Protein AF-A0A938XRD3-F1 (afdb_monomer_lite)

Structure (mmCIF, N/CA/C/O backbone):
data_AF-A0A938XRD3-F1
#
_entry.id   AF-A0A938XRD3-F1
#
loop_
_atom_site.group_PDB
_atom_site.id
_atom_site.type_symbol
_atom_site.label_atom_id
_atom_site.label_alt_id
_atom_site.label_comp_id
_atom_site.label_asym_id
_atom_site.label_entity_id
_atom_site.label_seq_id
_atom_site.pdbx_PDB_ins_code
_atom_site.Cartn_x
_atom_site.Cartn_y
_atom_site.Cartn_z
_atom_site.occupancy
_atom_site.B_iso_or_equiv
_atom_site.auth_seq_id
_atom_site.auth_comp_id
_atom_site.auth_asym_id
_atom_site.auth_atom_id
_atom_site.pdbx_PDB_model_num
ATOM 1 N N . MET A 1 1 ? -0.071 1.925 -28.973 1.00 78.69 1 MET A N 1
ATOM 2 C CA . MET A 1 1 ? 0.203 1.039 -27.823 1.00 78.69 1 MET A CA 1
ATOM 3 C C . MET A 1 1 ? -0.665 1.490 -26.666 1.00 78.69 1 MET A C 1
ATOM 5 O O . MET A 1 1 ? -0.582 2.653 -26.287 1.00 78.69 1 MET A O 1
ATOM 9 N N . GLU A 1 2 ? -1.526 0.614 -26.160 1.00 92.12 2 GLU A N 1
ATOM 10 C CA . GLU A 1 2 ? -2.336 0.894 -24.973 1.00 92.12 2 GLU A CA 1
ATOM 11 C C . GLU A 1 2 ? -1.487 0.674 -23.719 1.00 92.12 2 GLU A C 1
ATOM 13 O O . GLU A 1 2 ? -0.835 -0.359 -23.585 1.00 92.12 2 GLU A O 1
ATOM 18 N N . ILE A 1 3 ? -1.453 1.656 -22.817 1.00 95.31 3 ILE A N 1
ATOM 19 C CA . ILE A 1 3 ? -0.651 1.590 -21.590 1.00 95.31 3 ILE A CA 1
ATOM 20 C C . ILE A 1 3 ? -1.597 1.579 -20.395 1.00 95.31 3 ILE A C 1
ATOM 22 O O . ILE A 1 3 ? -2.300 2.559 -20.138 1.00 95.31 3 ILE A O 1
ATOM 26 N N . TYR A 1 4 ? -1.597 0.483 -19.645 1.00 97.00 4 TYR A N 1
ATOM 27 C CA . TYR A 1 4 ? -2.367 0.343 -18.414 1.00 97.00 4 TYR A CA 1
ATOM 28 C C . TYR A 1 4 ? -1.497 0.637 -17.193 1.00 97.00 4 TYR A C 1
ATOM 30 O O . TYR A 1 4 ? -0.285 0.450 -17.198 1.00 97.00 4 TYR A O 1
ATOM 38 N N . CYS A 1 5 ? -2.126 1.104 -16.115 1.00 97.38 5 CYS A N 1
ATOM 39 C CA . CYS A 1 5 ? -1.449 1.225 -14.828 1.00 97.38 5 CYS A CA 1
ATOM 40 C C . CYS A 1 5 ? -1.087 -0.170 -14.314 1.00 97.38 5 CYS A C 1
ATOM 42 O O . CYS A 1 5 ? -1.993 -0.986 -14.182 1.00 97.38 5 CYS A O 1
ATOM 44 N N . ARG A 1 6 ? 0.153 -0.395 -13.869 1.00 96.50 6 ARG A N 1
ATOM 45 C CA . ARG A 1 6 ? 0.591 -1.652 -13.230 1.00 96.50 6 ARG A CA 1
ATOM 46 C C . ARG A 1 6 ? -0.419 -2.254 -12.237 1.00 96.50 6 ARG A C 1
ATOM 48 O O . ARG A 1 6 ? -0.695 -3.447 -12.243 1.00 96.50 6 ARG A O 1
ATOM 55 N N . TYR A 1 7 ? -1.032 -1.411 -11.406 1.00 97.00 7 TYR A N 1
ATOM 56 C CA . TYR A 1 7 ? -1.993 -1.832 -10.377 1.00 97.00 7 TYR A CA 1
ATOM 57 C C . TYR A 1 7 ? -3.464 -1.883 -10.815 1.00 97.00 7 TYR A C 1
ATOM 59 O O . TYR A 1 7 ? -4.335 -1.988 -9.947 1.00 97.00 7 TYR A O 1
ATOM 67 N N . HIS A 1 8 ? -3.788 -1.762 -12.106 1.00 96.25 8 HIS A N 1
ATOM 68 C CA . HIS A 1 8 ? -5.177 -1.606 -12.556 1.00 96.25 8 HIS A CA 1
ATOM 69 C C . HIS A 1 8 ? -6.080 -2.773 -12.130 1.00 96.25 8 HIS A C 1
ATOM 71 O O . HIS A 1 8 ? -7.225 -2.551 -11.749 1.00 96.25 8 HIS A O 1
ATOM 77 N N . GLN A 1 9 ? -5.561 -3.998 -12.052 1.00 95.12 9 GLN A N 1
ATOM 78 C CA . GLN A 1 9 ? -6.347 -5.163 -11.632 1.00 95.12 9 GLN A CA 1
ATOM 79 C C . GLN A 1 9 ? -6.656 -5.178 -10.128 1.00 95.12 9 GLN A C 1
ATOM 81 O O . GLN A 1 9 ? -7.752 -5.568 -9.733 1.00 95.12 9 GLN A O 1
ATOM 86 N N . VAL A 1 10 ? -5.764 -4.655 -9.282 1.00 95.06 10 VAL A N 1
ATOM 87 C CA . VAL A 1 10 ? -5.848 -4.816 -7.813 1.00 95.06 10 VAL A CA 1
ATOM 88 C C . VAL A 1 10 ? -6.195 -3.538 -7.050 1.00 95.06 10 VAL A C 1
ATOM 90 O O . VAL A 1 10 ? -6.741 -3.596 -5.956 1.00 95.06 10 VAL A O 1
ATOM 93 N N . SER A 1 11 ? -5.919 -2.356 -7.600 1.00 95.88 11 SER A N 1
ATOM 94 C CA . SER A 1 11 ? -6.178 -1.098 -6.894 1.00 95.88 11 SER A CA 1
ATOM 95 C C . SER A 1 11 ? -7.637 -0.654 -7.070 1.00 95.88 11 SER A C 1
ATOM 97 O O . SER A 1 11 ? -8.086 -0.516 -8.209 1.00 95.88 11 SER A O 1
ATOM 99 N N . PRO A 1 12 ? -8.389 -0.369 -5.986 1.00 93.31 12 PRO A N 1
ATOM 100 C CA . PRO A 1 12 ? -9.783 0.085 -6.066 1.00 93.31 12 PRO A CA 1
ATOM 101 C C . PRO A 1 12 ? -9.922 1.572 -6.434 1.00 93.31 12 PRO A C 1
ATOM 103 O O . PRO A 1 12 ? -11.032 2.085 -6.556 1.00 93.31 12 PRO A O 1
ATOM 106 N N . PHE A 1 13 ? -8.806 2.288 -6.568 1.00 94.00 13 PHE A N 1
ATOM 107 C CA . PHE A 1 13 ? -8.770 3.725 -6.835 1.00 94.00 13 PHE A CA 1
ATOM 108 C C . PHE A 1 13 ? -7.913 4.093 -8.051 1.00 94.00 13 PHE A C 1
ATOM 110 O O . PHE A 1 13 ? -7.620 5.270 -8.265 1.00 94.00 13 PHE A O 1
ATOM 117 N N . CYS A 1 14 ? -7.474 3.098 -8.822 1.00 96.62 14 CYS A N 1
ATOM 118 C CA . CYS A 1 14 ? -6.678 3.312 -10.020 1.00 96.62 14 CYS A CA 1
ATOM 119 C C . CYS A 1 14 ? -7.438 4.180 -11.035 1.00 96.62 14 CYS A C 1
ATOM 121 O O . CYS A 1 14 ? -8.594 3.896 -11.342 1.00 96.62 14 CYS A O 1
ATOM 123 N N . LEU A 1 15 ? -6.779 5.202 -11.590 1.00 95.88 15 LEU A N 1
ATOM 124 C CA . LEU A 1 15 ? -7.365 6.038 -12.649 1.00 95.88 15 LEU A CA 1
ATOM 125 C C . LEU A 1 15 ? -7.603 5.243 -13.945 1.00 95.88 15 LEU A C 1
ATOM 127 O O . LEU A 1 15 ? -8.578 5.483 -14.645 1.00 95.88 15 LEU A O 1
ATOM 131 N N . GLY A 1 16 ? -6.742 4.260 -14.222 1.00 94.62 16 GLY A N 1
ATOM 132 C CA . GLY A 1 16 ? -6.840 3.352 -15.366 1.00 94.62 16 GLY A CA 1
ATOM 133 C C . GLY A 1 16 ? -7.427 1.987 -15.012 1.00 94.62 16 GLY A C 1
ATOM 134 O O . GLY A 1 16 ? -7.016 0.994 -15.597 1.00 94.62 16 GLY A O 1
ATOM 135 N N . LYS A 1 17 ? -8.325 1.896 -14.015 1.00 94.12 17 LYS A N 1
ATOM 136 C CA . LYS A 1 17 ? -8.904 0.613 -13.561 1.00 94.12 17 LYS A CA 1
ATOM 137 C C . LYS A 1 17 ? -9.485 -0.198 -14.729 1.00 94.12 17 LYS A C 1
ATOM 139 O O . LYS A 1 17 ? -9.158 -1.370 -14.878 1.00 94.12 17 LYS A O 1
ATOM 144 N N . ASN A 1 18 ? -10.312 0.462 -15.540 1.00 95.25 18 ASN A N 1
ATOM 145 C CA . ASN A 1 18 ? -11.106 -0.149 -16.610 1.00 95.25 18 ASN A CA 1
ATOM 146 C C . ASN A 1 18 ? -10.775 0.430 -17.996 1.00 95.25 18 ASN A C 1
ATOM 148 O O . ASN A 1 18 ? -11.559 0.277 -18.924 1.00 95.25 18 ASN A O 1
ATOM 152 N N . ARG A 1 19 ? -9.660 1.159 -18.132 1.00 96.56 19 ARG A N 1
ATOM 153 C CA . ARG A 1 19 ? -9.236 1.769 -19.399 1.00 96.56 19 ARG A CA 1
ATOM 154 C C . ARG A 1 19 ? -7.730 2.044 -19.422 1.00 96.56 19 ARG A C 1
ATOM 156 O O . ARG A 1 19 ? -7.143 2.187 -18.344 1.00 96.56 19 ARG A O 1
ATOM 163 N N . PRO A 1 20 ? -7.124 2.205 -20.609 1.00 97.62 20 PRO A N 1
ATOM 164 C CA . PRO A 1 20 ? -5.767 2.719 -20.729 1.00 97.62 20 PRO A CA 1
ATOM 165 C C . PRO A 1 20 ? -5.611 4.096 -20.065 1.00 97.62 20 PRO A C 1
ATOM 167 O O . PRO A 1 20 ? -6.568 4.874 -19.945 1.00 97.62 20 PRO A O 1
ATOM 170 N N . LEU A 1 21 ? -4.393 4.402 -19.621 1.00 97.19 21 LEU A N 1
ATOM 171 C CA . LEU A 1 21 ? -4.038 5.710 -19.079 1.00 97.19 21 LEU A CA 1
ATOM 172 C C . LEU A 1 21 ? -3.847 6.735 -20.197 1.00 97.19 21 LEU A C 1
ATOM 174 O O . LEU A 1 21 ? -3.297 6.436 -21.255 1.00 97.19 21 LEU A O 1
ATOM 178 N N . ASN A 1 22 ? -4.207 7.982 -19.906 1.00 96.38 22 ASN A N 1
ATOM 179 C CA . ASN A 1 22 ? -3.813 9.133 -20.712 1.00 96.38 22 ASN A CA 1
ATOM 180 C C . ASN A 1 22 ? -2.404 9.596 -20.315 1.00 96.38 22 ASN A C 1
ATOM 182 O O . ASN A 1 22 ? -2.004 9.455 -19.158 1.00 96.38 22 ASN A O 1
ATOM 186 N N . LYS A 1 23 ? -1.672 10.247 -21.232 1.00 94.44 23 LYS A N 1
ATOM 187 C CA . LYS A 1 23 ? -0.297 10.741 -20.989 1.00 9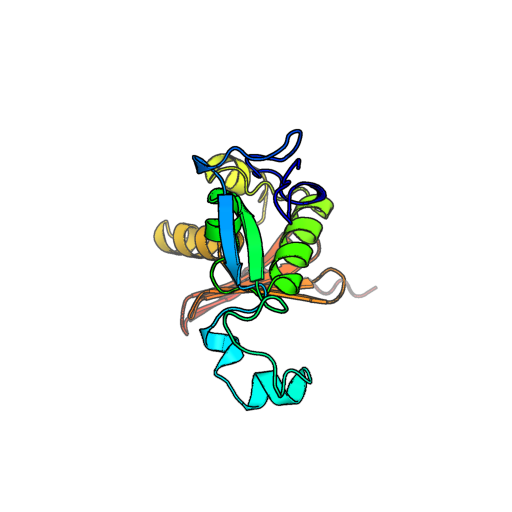4.44 23 LYS A CA 1
ATOM 188 C C . LYS A 1 23 ? -0.167 11.572 -19.700 1.00 94.44 23 LYS A C 1
ATOM 190 O O . LYS A 1 23 ? 0.812 11.439 -18.975 1.00 94.44 23 LYS A O 1
ATOM 195 N N . ASN A 1 24 ? -1.187 12.367 -19.367 1.00 95.81 24 ASN A N 1
ATO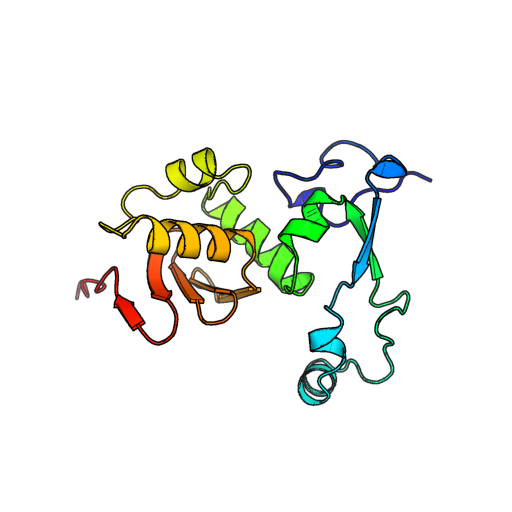M 196 C CA . ASN A 1 24 ? -1.206 13.224 -18.174 1.00 95.81 24 ASN A CA 1
ATOM 197 C C . ASN A 1 24 ? -1.463 12.470 -16.854 1.00 95.81 24 ASN A C 1
ATOM 199 O O . ASN A 1 24 ? -1.297 13.046 -15.776 1.00 95.81 24 ASN A O 1
ATOM 203 N N . GLU A 1 25 ? -1.880 11.207 -16.915 1.00 96.56 25 GLU A N 1
ATOM 204 C CA . GLU A 1 25 ? -2.167 10.353 -15.755 1.00 96.56 25 GLU A CA 1
ATOM 205 C C . GLU A 1 25 ? -1.001 9.423 -15.416 1.00 96.56 25 GLU A C 1
ATOM 207 O O . GLU A 1 25 ? -0.912 8.952 -14.279 1.00 96.56 25 GLU A O 1
ATOM 212 N N . MET A 1 26 ? -0.128 9.174 -16.396 1.00 96.81 26 MET A N 1
ATOM 213 C CA . MET A 1 26 ? 1.025 8.290 -16.290 1.00 96.81 26 MET A CA 1
ATOM 214 C C . MET A 1 26 ? 2.129 8.899 -15.425 1.00 96.81 26 MET A C 1
ATOM 216 O O . MET A 1 26 ? 2.354 10.111 -15.393 1.00 96.81 26 MET A O 1
ATOM 220 N N . THR A 1 27 ? 2.852 8.029 -14.735 1.00 96.31 27 THR A N 1
ATOM 221 C CA . THR A 1 27 ? 4.100 8.340 -14.048 1.00 96.31 27 THR A CA 1
ATOM 222 C C . THR A 1 27 ? 5.009 7.121 -14.135 1.00 96.31 27 THR A C 1
ATOM 224 O O . THR A 1 27 ? 4.539 5.990 -14.023 1.00 96.31 27 THR A O 1
ATOM 227 N N . ILE A 1 28 ? 6.302 7.362 -14.364 1.00 95.50 28 ILE A N 1
ATOM 228 C CA . ILE A 1 28 ? 7.324 6.330 -14.193 1.00 95.50 28 ILE A CA 1
ATOM 229 C C . ILE A 1 28 ? 7.531 6.173 -12.691 1.00 95.50 28 ILE A C 1
ATOM 231 O O . ILE A 1 28 ? 7.918 7.130 -12.013 1.00 95.50 28 ILE A O 1
ATOM 235 N N . GLU A 1 29 ? 7.262 4.984 -12.172 1.00 94.44 29 GLU A N 1
ATOM 236 C CA . GLU A 1 29 ? 7.462 4.663 -10.766 1.00 94.44 29 GLU A CA 1
ATOM 237 C C . GLU A 1 29 ? 8.607 3.679 -10.571 1.00 94.44 29 GLU A C 1
ATOM 239 O O . GLU A 1 29 ? 8.889 2.855 -11.435 1.00 94.44 29 GLU A O 1
ATOM 244 N N . HIS A 1 30 ? 9.243 3.742 -9.402 1.00 95.75 30 HIS A N 1
ATOM 245 C CA . HIS A 1 30 ? 10.216 2.740 -8.984 1.00 95.75 30 HIS A CA 1
ATOM 246 C C . HIS A 1 30 ? 9.503 1.583 -8.286 1.00 95.75 30 HIS A C 1
ATOM 248 O O . HIS A 1 30 ? 8.850 1.797 -7.257 1.00 95.75 30 HIS A O 1
ATOM 254 N N . LEU A 1 31 ? 9.663 0.359 -8.796 1.00 95.38 31 LEU A N 1
ATOM 255 C CA . LEU A 1 31 ? 9.100 -0.859 -8.202 1.00 95.38 31 LEU A CA 1
ATOM 256 C C . LEU A 1 31 ? 9.642 -1.058 -6.784 1.00 95.38 31 LEU A C 1
ATOM 258 O O . LEU A 1 31 ? 8.880 -1.227 -5.828 1.00 95.38 31 LEU A O 1
ATOM 262 N N . ILE A 1 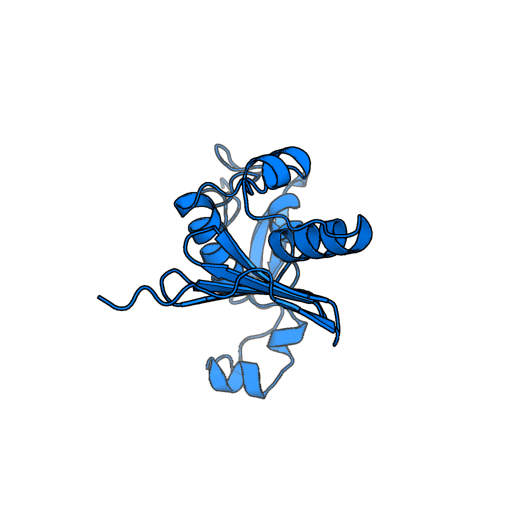32 ? 10.952 -0.900 -6.615 1.00 94.19 32 ILE A N 1
ATOM 263 C CA . ILE A 1 32 ? 11.628 -0.821 -5.325 1.00 94.19 32 ILE A CA 1
ATOM 264 C C . ILE A 1 32 ? 12.066 0.636 -5.103 1.00 94.19 32 ILE A C 1
ATOM 266 O O . ILE A 1 32 ? 12.820 1.180 -5.917 1.00 94.19 32 ILE A O 1
ATOM 270 N N . PRO A 1 33 ? 11.625 1.294 -4.013 1.00 91.94 33 PRO A N 1
ATOM 271 C CA . PRO A 1 33 ? 11.977 2.681 -3.732 1.00 91.94 33 PRO A CA 1
ATOM 272 C C . PRO A 1 33 ? 13.487 2.910 -3.705 1.00 91.94 33 PRO A C 1
ATOM 274 O O . PRO A 1 33 ? 14.246 2.093 -3.175 1.00 91.94 33 PRO A O 1
ATOM 277 N N . LYS A 1 34 ? 13.919 4.083 -4.182 1.00 91.38 34 LYS A N 1
ATOM 278 C CA . LYS A 1 34 ? 15.341 4.465 -4.226 1.00 91.38 34 LYS A CA 1
ATOM 279 C C . LYS A 1 34 ? 16.042 4.320 -2.876 1.00 91.38 34 LYS A C 1
ATOM 281 O O . LYS A 1 34 ? 17.196 3.915 -2.822 1.00 91.38 34 LYS A O 1
ATOM 286 N N . THR A 1 35 ? 15.350 4.651 -1.789 1.00 89.31 35 THR A N 1
ATOM 287 C CA . THR A 1 35 ? 15.875 4.562 -0.420 1.00 89.31 35 THR A CA 1
ATOM 288 C C . THR A 1 35 ? 16.240 3.131 -0.036 1.00 89.31 35 THR A C 1
ATOM 290 O O . THR A 1 35 ? 17.304 2.925 0.538 1.00 89.31 35 THR A O 1
ATOM 293 N N . ARG A 1 36 ? 15.415 2.146 -0.409 1.00 88.94 36 ARG A N 1
ATOM 294 C CA . ARG A 1 36 ? 15.678 0.719 -0.173 1.00 88.94 36 ARG A CA 1
ATOM 295 C C . ARG A 1 36 ? 16.723 0.168 -1.140 1.00 88.94 36 ARG A C 1
ATOM 297 O O . ARG A 1 36 ? 17.636 -0.524 -0.712 1.00 88.94 36 ARG A O 1
ATOM 304 N N . MET A 1 37 ? 16.671 0.564 -2.414 1.00 91.19 37 MET A N 1
ATOM 305 C CA . MET A 1 37 ? 17.688 0.183 -3.407 1.00 91.19 37 MET A CA 1
ATOM 306 C C . MET A 1 37 ? 19.094 0.699 -3.077 1.00 91.19 37 MET A C 1
ATOM 308 O O . MET A 1 37 ? 20.067 0.147 -3.571 1.00 91.19 37 MET A O 1
ATOM 312 N N . ARG A 1 38 ? 19.240 1.743 -2.252 1.00 89.69 38 ARG A N 1
ATOM 313 C CA . ARG A 1 38 ? 20.552 2.239 -1.794 1.00 89.69 38 ARG A CA 1
ATOM 314 C C . ARG A 1 38 ? 21.124 1.461 -0.606 1.00 89.69 38 ARG A C 1
ATOM 316 O O . ARG A 1 38 ? 22.295 1.633 -0.290 1.00 89.69 38 ARG A O 1
ATOM 323 N N . GLN A 1 39 ? 20.328 0.623 0.056 1.00 89.94 39 GLN A N 1
ATOM 324 C CA . GLN A 1 39 ? 20.774 -0.161 1.206 1.00 89.94 39 GLN A CA 1
ATOM 325 C C . GLN A 1 39 ? 21.431 -1.458 0.722 1.00 89.94 39 GLN A C 1
ATOM 327 O O . GLN A 1 39 ? 20.754 -2.324 0.169 1.00 89.94 39 GLN A O 1
ATOM 332 N N . ALA A 1 40 ? 22.743 -1.605 0.944 1.00 88.12 40 ALA A N 1
ATOM 333 C CA . ALA A 1 40 ? 23.499 -2.791 0.525 1.00 88.12 40 ALA A CA 1
ATOM 334 C C . ALA A 1 40 ? 22.895 -4.084 1.093 1.00 88.12 40 ALA A C 1
ATOM 336 O O . ALA A 1 40 ? 22.568 -4.989 0.336 1.00 88.12 40 ALA A O 1
ATOM 337 N N . SER A 1 41 ? 22.592 -4.105 2.394 1.00 91.06 41 SER A N 1
ATOM 338 C CA . SER A 1 41 ? 21.962 -5.252 3.059 1.00 91.06 41 SER A CA 1
ATOM 339 C C . SER A 1 41 ? 20.604 -5.639 2.466 1.00 91.06 41 SER A C 1
ATOM 341 O O . SER A 1 41 ? 20.281 -6.822 2.391 1.00 91.06 41 SER A O 1
ATOM 343 N N . PHE A 1 42 ? 19.807 -4.663 2.017 1.00 89.25 42 PHE A N 1
ATOM 344 C CA . PHE A 1 42 ? 18.556 -4.937 1.313 1.00 89.25 42 PHE A CA 1
ATOM 345 C C . PHE A 1 42 ? 18.842 -5.576 -0.048 1.00 89.25 42 PHE A C 1
ATOM 347 O O . PHE A 1 42 ? 18.266 -6.610 -0.374 1.00 89.25 42 PHE A O 1
ATOM 354 N N . ARG A 1 43 ? 19.755 -4.996 -0.835 1.00 90.12 43 ARG A N 1
ATOM 355 C CA . ARG A 1 43 ? 20.108 -5.539 -2.152 1.00 90.12 43 ARG A CA 1
ATOM 356 C C . ARG A 1 43 ? 20.650 -6.956 -2.062 1.00 90.12 43 ARG A C 1
ATOM 358 O O . ARG A 1 43 ? 20.203 -7.799 -2.828 1.00 90.12 43 ARG A O 1
ATOM 365 N N . ASP A 1 44 ? 21.566 -7.209 -1.137 1.00 90.50 44 ASP A N 1
ATOM 366 C CA . ASP A 1 44 ? 22.208 -8.512 -0.980 1.00 90.50 44 ASP A CA 1
ATOM 367 C C . ASP A 1 44 ? 21.185 -9.569 -0.557 1.00 90.50 44 ASP A C 1
ATOM 369 O O . ASP A 1 44 ? 21.101 -10.629 -1.173 1.00 90.50 44 ASP A O 1
ATOM 373 N N . ARG A 1 45 ? 20.315 -9.240 0.410 1.00 89.94 45 ARG A N 1
ATOM 374 C CA . ARG A 1 45 ? 19.233 -10.128 0.861 1.00 89.94 45 ARG A CA 1
ATOM 375 C C . ARG A 1 45 ? 18.290 -10.550 -0.268 1.00 89.94 45 ARG A C 1
ATOM 377 O O . ARG A 1 45 ? 17.773 -11.661 -0.234 1.00 89.94 45 ARG A O 1
ATOM 384 N N . PHE A 1 46 ? 18.025 -9.656 -1.218 1.00 86.69 46 PHE A N 1
ATOM 385 C CA . PHE A 1 46 ? 17.082 -9.887 -2.314 1.00 86.69 46 PHE A CA 1
ATOM 386 C C . PHE A 1 46 ? 17.767 -10.165 -3.663 1.00 86.69 46 PHE A C 1
ATOM 388 O O . PHE A 1 46 ? 17.090 -10.178 -4.686 1.00 86.69 46 PHE A O 1
ATOM 395 N N . GLY A 1 47 ? 19.090 -10.375 -3.693 1.00 90.25 47 GLY A N 1
ATOM 396 C CA . GLY A 1 47 ? 19.824 -10.692 -4.924 1.00 90.25 47 GLY A CA 1
ATOM 397 C C . GLY A 1 47 ? 19.835 -9.571 -5.974 1.00 90.25 47 GLY A C 1
ATOM 398 O O . GLY A 1 47 ? 19.964 -9.838 -7.161 1.00 90.25 47 GLY A O 1
ATOM 399 N N . LEU A 1 48 ? 19.709 -8.305 -5.566 1.00 91.25 48 LEU A N 1
ATOM 400 C CA . LEU A 1 48 ? 19.559 -7.137 -6.455 1.00 91.25 48 LEU A CA 1
ATOM 401 C C . LEU A 1 48 ? 20.902 -6.465 -6.803 1.00 91.25 48 LEU A C 1
ATOM 403 O O . LEU A 1 48 ? 20.976 -5.257 -7.087 1.00 91.25 48 LEU A O 1
ATOM 407 N N . LYS A 1 49 ? 22.009 -7.208 -6.718 1.00 86.50 49 LYS A N 1
ATOM 408 C CA . LYS A 1 49 ? 23.334 -6.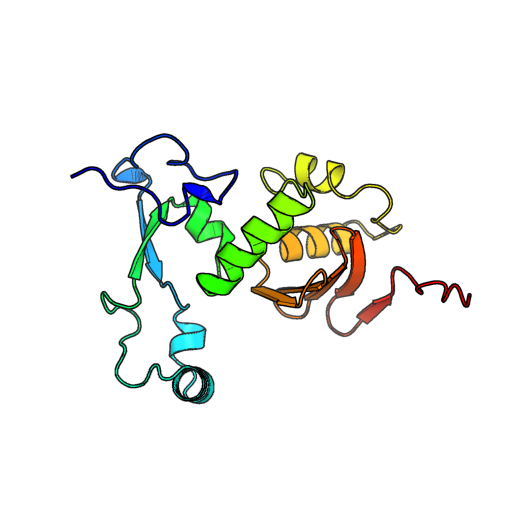704 -7.098 1.00 86.50 49 LYS A CA 1
ATOM 409 C C . LYS A 1 49 ? 23.362 -6.489 -8.618 1.00 86.50 49 LYS A C 1
ATOM 411 O O . LYS A 1 49 ? 22.834 -7.289 -9.371 1.00 86.50 49 LYS A O 1
ATOM 416 N N . GLY A 1 50 ? 23.915 -5.363 -9.065 1.00 85.50 50 GLY A N 1
ATOM 417 C CA . GLY A 1 50 ? 23.914 -4.954 -10.480 1.00 85.50 50 GLY A CA 1
ATOM 418 C C . GLY A 1 50 ? 22.668 -4.192 -10.961 1.00 85.50 50 GLY A C 1
ATOM 419 O O . GLY A 1 50 ? 22.789 -3.399 -11.885 1.00 85.50 50 GLY A O 1
ATOM 420 N N . ILE A 1 51 ? 21.510 -4.315 -10.300 1.00 89.81 51 ILE A N 1
ATOM 421 C CA . ILE A 1 51 ? 20.291 -3.599 -10.722 1.00 89.81 51 ILE A CA 1
ATOM 422 C C . ILE A 1 51 ? 20.365 -2.114 -10.338 1.00 89.81 51 ILE A C 1
ATOM 424 O O . ILE A 1 51 ? 20.519 -1.757 -9.163 1.00 89.81 51 ILE A O 1
ATOM 428 N N . GLY A 1 52 ? 20.245 -1.239 -11.339 1.00 88.31 52 GLY A N 1
ATOM 429 C CA . GLY A 1 52 ? 20.251 0.211 -11.164 1.00 88.31 52 GLY A CA 1
ATOM 430 C C . GLY A 1 52 ? 18.941 0.733 -10.571 1.00 88.31 52 GLY A C 1
ATOM 431 O O . GLY A 1 52 ? 17.861 0.213 -10.833 1.00 88.31 52 GLY A O 1
ATOM 432 N N . THR A 1 53 ? 18.999 1.814 -9.793 1.00 88.19 53 THR A N 1
ATOM 433 C CA . THR A 1 53 ? 17.793 2.371 -9.154 1.00 88.19 53 THR A CA 1
ATOM 434 C C . THR A 1 53 ? 16.744 2.864 -10.157 1.00 88.19 53 THR A C 1
ATOM 436 O O . THR A 1 53 ? 15.559 2.676 -9.911 1.00 88.19 53 THR A O 1
ATOM 439 N N . SER A 1 54 ? 17.161 3.479 -11.266 1.00 92.00 54 SER A N 1
ATOM 440 C CA . SER A 1 54 ? 16.276 3.950 -12.349 1.00 92.00 54 SER A CA 1
ATOM 441 C C . SER A 1 54 ? 16.398 3.080 -13.605 1.00 92.00 54 SER A C 1
ATOM 443 O O . SER A 1 54 ? 16.201 3.572 -14.710 1.00 92.00 54 SER A O 1
ATOM 445 N N . SER A 1 55 ? 16.824 1.830 -13.435 1.00 93.12 55 SER A N 1
ATOM 446 C CA . SER A 1 55 ? 16.951 0.882 -14.537 1.00 93.12 55 SER A CA 1
ATOM 447 C C . SER A 1 55 ? 15.567 0.398 -14.995 1.00 93.12 55 SER A C 1
ATOM 449 O O . SER A 1 55 ? 14.645 0.402 -14.170 1.00 93.12 55 SER A O 1
ATOM 451 N N . PRO A 1 56 ? 15.407 -0.018 -16.266 1.00 93.19 56 PRO A N 1
ATOM 452 C CA . PRO A 1 56 ? 14.156 -0.589 -16.767 1.00 93.19 56 PRO A CA 1
ATOM 453 C C . PRO A 1 56 ? 13.609 -1.725 -15.892 1.00 93.19 56 PRO A C 1
ATOM 455 O O . PRO A 1 56 ? 12.403 -1.842 -15.721 1.00 93.19 56 PRO A O 1
ATOM 458 N N . GLU A 1 57 ? 14.484 -2.506 -15.261 1.00 93.81 57 GLU A N 1
ATOM 459 C CA . GLU A 1 57 ? 14.148 -3.620 -14.371 1.00 93.81 57 GLU A CA 1
ATOM 460 C C . GLU A 1 57 ? 13.491 -3.167 -13.057 1.00 93.81 57 GLU A C 1
ATOM 462 O O . GLU A 1 57 ? 12.763 -3.933 -12.428 1.00 93.81 57 GLU A O 1
ATOM 467 N N . ASN A 1 58 ? 13.740 -1.926 -12.621 1.00 95.94 58 ASN A N 1
ATOM 468 C CA . ASN A 1 58 ? 13.177 -1.358 -11.394 1.00 95.94 58 ASN A CA 1
ATOM 469 C C . ASN A 1 58 ? 12.152 -0.246 -11.664 1.00 95.94 58 ASN A C 1
ATOM 471 O O . ASN A 1 58 ? 11.753 0.449 -10.726 1.00 95.94 58 ASN A O 1
ATOM 475 N N . THR A 1 59 ? 11.729 -0.042 -12.911 1.00 96.00 59 THR A N 1
ATOM 476 C CA . THR A 1 59 ? 10.758 1.000 -13.256 1.00 96.00 59 THR A CA 1
ATOM 477 C C . THR A 1 59 ? 9.606 0.471 -14.086 1.00 96.00 59 THR A C 1
ATOM 479 O O . THR A 1 59 ? 9.807 -0.359 -14.959 1.00 96.00 59 THR A O 1
ATOM 482 N N . ASP A 1 60 ? 8.410 0.997 -13.847 1.00 96.50 60 ASP A N 1
ATOM 483 C CA . ASP A 1 60 ? 7.215 0.675 -14.630 1.00 96.50 60 ASP A CA 1
ATOM 484 C C . ASP A 1 60 ? 6.273 1.891 -14.689 1.00 96.50 60 ASP A C 1
ATOM 486 O O . ASP A 1 60 ? 6.516 2.917 -14.043 1.00 96.50 60 ASP A O 1
ATOM 490 N N . ILE A 1 61 ? 5.195 1.796 -15.467 1.00 97.00 61 ILE A N 1
ATOM 491 C CA . ILE A 1 61 ? 4.164 2.823 -15.566 1.00 97.00 61 ILE A CA 1
ATOM 492 C C . ILE A 1 61 ? 3.050 2.564 -14.552 1.00 97.00 61 ILE A C 1
ATOM 494 O O . ILE A 1 61 ? 2.369 1.535 -14.548 1.00 97.00 61 ILE A O 1
ATOM 498 N N . SER A 1 62 ? 2.770 3.574 -13.735 1.00 97.50 62 SER A N 1
ATOM 499 C CA . SER A 1 62 ? 1.570 3.608 -12.907 1.00 97.50 62 SER A CA 1
ATOM 500 C C . SER A 1 62 ? 0.804 4.910 -13.090 1.00 97.50 62 SER A C 1
ATOM 502 O O . SER A 1 62 ? 1.267 5.859 -13.724 1.00 97.50 62 SER A O 1
ATOM 504 N N . CYS A 1 63 ? -0.423 4.954 -12.571 1.00 97.56 63 CYS A N 1
ATOM 505 C CA . CYS A 1 63 ? -1.154 6.209 -12.492 1.00 97.56 63 CYS A CA 1
ATOM 506 C C . CYS A 1 63 ? -0.684 7.021 -11.280 1.00 97.56 63 CYS A C 1
ATOM 508 O O . CYS A 1 63 ? -0.372 6.455 -10.227 1.00 97.56 63 CYS A O 1
ATOM 510 N N . LYS A 1 64 ? -0.729 8.354 -11.382 1.00 95.81 64 LYS A N 1
ATOM 511 C CA . LYS A 1 64 ? -0.344 9.283 -10.298 1.00 95.81 64 LYS A CA 1
ATOM 512 C C . LYS A 1 64 ? -0.955 8.927 -8.936 1.00 95.81 64 LYS A C 1
ATOM 514 O O . LYS A 1 64 ? -0.287 9.033 -7.910 1.00 95.81 64 LYS A O 1
ATOM 519 N N . ARG A 1 65 ? -2.209 8.459 -8.916 1.00 95.12 65 ARG A N 1
ATOM 520 C CA . ARG A 1 65 ? -2.903 8.068 -7.679 1.00 95.12 65 ARG A CA 1
ATOM 521 C C . ARG A 1 65 ? -2.326 6.794 -7.061 1.00 95.12 65 ARG A C 1
ATOM 523 O O . ARG A 1 65 ? -2.151 6.747 -5.849 1.00 95.12 65 ARG A O 1
ATOM 530 N N . CYS A 1 66 ? -1.999 5.784 -7.864 1.00 96.31 66 CYS A N 1
ATOM 531 C CA . CYS A 1 66 ? -1.351 4.572 -7.364 1.00 96.31 66 CYS A CA 1
ATOM 532 C C . CYS A 1 66 ? 0.058 4.858 -6.846 1.00 96.31 66 CYS A C 1
ATOM 534 O O . CYS A 1 66 ? 0.360 4.451 -5.726 1.00 96.31 66 CYS A O 1
ATOM 536 N N . ASN A 1 67 ? 0.855 5.633 -7.588 1.00 95.25 67 ASN A N 1
ATOM 537 C CA . ASN A 1 67 ? 2.197 6.029 -7.159 1.00 95.25 67 ASN A CA 1
ATOM 538 C C . ASN A 1 67 ? 2.168 6.766 -5.802 1.00 95.25 67 ASN A C 1
ATOM 540 O O . ASN A 1 67 ? 2.908 6.432 -4.876 1.00 95.25 67 ASN A O 1
ATOM 544 N N . HIS A 1 68 ? 1.222 7.700 -5.631 1.00 93.12 68 HIS A N 1
ATOM 545 C CA . HIS A 1 68 ? 1.030 8.427 -4.369 1.00 93.12 68 HIS A CA 1
ATOM 546 C C . HIS A 1 68 ? 0.712 7.508 -3.175 1.00 93.12 68 HIS A C 1
ATOM 548 O O . HIS A 1 68 ? 1.227 7.714 -2.076 1.00 93.12 68 HIS A O 1
ATOM 554 N N . PHE A 1 69 ? -0.116 6.477 -3.372 1.00 93.19 69 PHE A N 1
ATOM 555 C CA . PHE A 1 69 ? -0.473 5.519 -2.315 1.00 93.19 69 PHE A CA 1
ATOM 556 C C . PHE A 1 69 ? 0.614 4.472 -2.033 1.00 93.19 69 PHE A C 1
ATOM 558 O O . PHE A 1 69 ? 0.735 4.016 -0.892 1.00 93.19 69 PHE A O 1
ATOM 565 N N . LYS A 1 70 ? 1.400 4.091 -3.048 1.00 93.25 70 LYS A N 1
ATOM 566 C CA . LYS A 1 70 ? 2.544 3.180 -2.906 1.00 93.25 70 LYS A CA 1
ATOM 567 C C . LYS A 1 70 ? 3.619 3.793 -2.014 1.00 93.25 70 LYS A C 1
ATOM 569 O O . LYS A 1 70 ? 4.095 3.144 -1.083 1.00 93.25 70 LYS A O 1
ATOM 574 N N . LYS A 1 71 ? 3.959 5.063 -2.260 1.00 87.81 71 LYS A N 1
ATOM 575 C CA . LYS A 1 71 ? 4.947 5.834 -1.495 1.00 87.81 71 LYS A CA 1
ATOM 576 C C . LYS A 1 71 ? 6.280 5.079 -1.341 1.00 87.81 71 LYS A C 1
ATOM 578 O O . LYS A 1 71 ? 7.013 4.943 -2.313 1.00 87.81 71 LYS A O 1
ATOM 583 N N . ASN A 1 72 ? 6.590 4.594 -0.137 1.00 86.25 72 ASN A N 1
ATOM 584 C CA . ASN A 1 72 ? 7.848 3.915 0.192 1.00 86.25 72 ASN A CA 1
ATOM 585 C C . ASN A 1 72 ? 7.710 2.385 0.257 1.00 86.25 72 ASN A C 1
ATOM 587 O O . ASN A 1 72 ? 8.684 1.707 0.569 1.00 86.25 72 ASN A O 1
ATOM 591 N N . ALA A 1 73 ? 6.530 1.834 -0.030 1.00 91.31 73 ALA A N 1
ATOM 592 C CA . ALA A 1 73 ? 6.369 0.393 -0.154 1.00 91.31 73 ALA A CA 1
ATOM 593 C C . ALA A 1 73 ? 7.052 -0.110 -1.435 1.00 91.31 73 ALA A C 1
ATOM 595 O O . ALA A 1 73 ? 7.082 0.583 -2.464 1.00 91.31 73 ALA A O 1
ATOM 596 N N . THR A 1 74 ? 7.582 -1.330 -1.395 1.00 92.75 74 THR A N 1
ATOM 597 C CA . THR A 1 74 ? 7.913 -2.055 -2.628 1.00 92.75 74 THR A CA 1
ATOM 598 C C . THR A 1 74 ? 6.635 -2.404 -3.385 1.00 92.75 74 THR A C 1
ATOM 600 O O . THR A 1 74 ? 5.534 -2.375 -2.835 1.00 92.75 74 THR A O 1
ATOM 603 N N . ASP A 1 75 ? 6.778 -2.729 -4.665 1.00 94.38 75 ASP A N 1
ATOM 604 C CA . ASP A 1 75 ? 5.684 -3.234 -5.491 1.00 94.38 75 ASP A CA 1
ATOM 605 C C . ASP A 1 75 ? 4.958 -4.417 -4.823 1.00 94.38 75 ASP A C 1
ATOM 607 O O . ASP A 1 75 ? 3.748 -4.359 -4.615 1.00 94.38 75 ASP A O 1
ATOM 611 N N . LEU A 1 76 ? 5.708 -5.430 -4.375 1.00 92.38 76 LEU A N 1
ATOM 612 C CA . LEU A 1 76 ? 5.155 -6.606 -3.693 1.00 92.38 76 LEU A CA 1
ATOM 613 C C . LEU A 1 76 ? 4.392 -6.240 -2.414 1.00 92.38 76 LEU A C 1
ATOM 615 O O . LEU A 1 76 ? 3.259 -6.682 -2.225 1.00 92.38 76 LEU A O 1
ATOM 619 N N . GLU A 1 77 ? 4.976 -5.397 -1.556 1.00 93.00 77 GLU A N 1
ATOM 620 C CA . GLU A 1 77 ? 4.319 -4.936 -0.325 1.00 93.00 77 GLU A CA 1
ATOM 621 C C . GLU A 1 77 ? 3.020 -4.180 -0.635 1.00 93.00 77 GLU A C 1
ATOM 623 O O . GLU A 1 77 ? 2.014 -4.341 0.059 1.00 93.00 77 GLU A O 1
ATOM 628 N N . PHE A 1 78 ? 3.019 -3.358 -1.687 1.00 95.62 78 PHE A N 1
ATOM 629 C CA . PHE A 1 78 ? 1.848 -2.585 -2.076 1.00 95.62 78 PHE A CA 1
ATOM 630 C C . PHE A 1 78 ? 0.747 -3.464 -2.680 1.00 95.62 78 PHE A C 1
ATOM 632 O O . PHE A 1 78 ? -0.414 -3.324 -2.292 1.00 95.62 78 PHE A O 1
ATOM 639 N N . VAL A 1 79 ? 1.089 -4.408 -3.562 1.00 96.00 79 VAL A N 1
ATOM 640 C CA . VAL A 1 79 ? 0.133 -5.372 -4.133 1.00 96.00 79 VAL A CA 1
ATOM 641 C C . VAL A 1 79 ? -0.484 -6.240 -3.039 1.00 96.00 79 VAL A C 1
ATOM 643 O O . VAL A 1 79 ? -1.707 -6.392 -3.006 1.00 96.00 79 VAL A O 1
ATOM 646 N N . TRP A 1 80 ? 0.321 -6.771 -2.114 1.00 94.94 80 TRP A N 1
ATOM 647 C CA . TRP A 1 80 ? -0.203 -7.551 -0.993 1.00 94.94 80 TRP A CA 1
ATOM 648 C C . TRP A 1 80 ? -1.102 -6.721 -0.082 1.00 94.94 80 TRP A C 1
ATOM 650 O O . TRP A 1 80 ? -2.178 -7.194 0.276 1.00 94.94 80 TRP A O 1
ATOM 660 N N . LYS A 1 81 ? -0.737 -5.467 0.215 1.00 95.56 81 LYS A N 1
ATOM 661 C CA . LYS A 1 81 ? -1.605 -4.546 0.962 1.00 95.56 81 LYS A CA 1
ATOM 662 C C . LYS A 1 81 ? -2.970 -4.379 0.286 1.00 95.56 81 LYS A C 1
ATOM 664 O O . LYS A 1 81 ? -3.999 -4.487 0.946 1.00 95.56 81 LYS A O 1
ATOM 669 N N . LEU A 1 82 ? -2.992 -4.134 -1.027 1.00 96.00 82 LEU A N 1
ATOM 670 C CA . LEU A 1 82 ? -4.238 -3.966 -1.784 1.00 96.00 82 LEU A CA 1
ATOM 671 C C . LEU A 1 82 ? -5.099 -5.236 -1.767 1.00 96.00 82 LEU A C 1
ATOM 673 O O . LEU A 1 82 ? -6.304 -5.142 -1.548 1.00 96.00 82 LEU A O 1
ATOM 677 N N . ARG A 1 83 ? -4.486 -6.412 -1.945 1.00 95.19 83 ARG A N 1
ATOM 678 C CA . ARG A 1 83 ? -5.187 -7.706 -1.896 1.00 95.19 83 ARG A CA 1
ATOM 679 C C . ARG A 1 83 ? -5.748 -8.009 -0.510 1.00 95.19 83 ARG A C 1
ATOM 681 O O . ARG A 1 83 ? -6.903 -8.400 -0.411 1.00 95.19 83 ARG A O 1
ATOM 688 N N . TYR A 1 84 ? -4.967 -7.773 0.543 1.00 95.38 84 TYR A N 1
ATOM 689 C CA . TYR A 1 84 ? -5.415 -7.930 1.927 1.00 95.38 84 TYR A CA 1
ATOM 690 C C . TYR A 1 84 ? -6.638 -7.054 2.211 1.00 95.38 84 TYR A C 1
ATOM 692 O O . TYR A 1 84 ? -7.658 -7.532 2.698 1.00 95.38 84 TYR A O 1
ATOM 700 N N . PHE A 1 85 ? -6.576 -5.774 1.840 1.00 94.94 85 PHE A N 1
ATOM 701 C CA . PHE A 1 85 ? -7.704 -4.867 2.024 1.00 94.94 85 PHE A CA 1
ATOM 702 C C . PHE A 1 85 ? -8.927 -5.259 1.197 1.00 94.94 85 PHE A C 1
ATOM 704 O O . PHE A 1 85 ? -10.041 -5.153 1.695 1.00 94.94 85 PHE A O 1
ATOM 711 N N . GLN A 1 86 ? -8.742 -5.753 -0.027 1.00 94.56 86 GLN A N 1
ATOM 712 C CA . GLN A 1 86 ? -9.846 -6.277 -0.827 1.00 94.56 86 GLN A CA 1
ATOM 713 C C . GLN A 1 86 ? -10.497 -7.500 -0.164 1.00 94.56 86 GLN A C 1
ATOM 715 O O . GLN A 1 86 ? -11.718 -7.535 -0.036 1.00 94.56 86 GLN A O 1
ATOM 720 N N . GLN A 1 87 ? -9.694 -8.474 0.274 1.00 94.19 87 GLN A N 1
ATOM 721 C CA . GLN A 1 87 ? -10.164 -9.709 0.908 1.00 94.19 87 GLN A CA 1
ATOM 722 C C . GLN A 1 87 ? -11.007 -9.429 2.156 1.00 94.19 87 GLN A C 1
ATOM 724 O O . GLN A 1 87 ? -12.059 -10.035 2.334 1.00 94.19 87 GLN A O 1
ATOM 729 N N . TYR A 1 88 ? -10.569 -8.484 2.988 1.00 92.94 88 TYR A N 1
ATOM 730 C CA . TYR A 1 88 ? -11.248 -8.134 4.236 1.00 92.94 88 TYR A CA 1
ATOM 731 C C . TYR A 1 88 ? -12.113 -6.869 4.138 1.00 92.94 88 TYR A C 1
ATOM 733 O O . TYR A 1 88 ? -12.458 -6.277 5.156 1.00 92.94 88 TYR A O 1
ATOM 741 N N . GLN A 1 89 ? -12.467 -6.449 2.919 1.00 93.12 89 GLN A N 1
ATOM 742 C CA . GLN A 1 89 ? -13.405 -5.351 2.647 1.00 93.12 89 GLN A CA 1
ATOM 743 C C . GLN A 1 89 ? -13.026 -3.991 3.276 1.00 93.12 89 GLN A C 1
ATOM 745 O O . GLN A 1 89 ? -13.888 -3.166 3.579 1.00 93.12 89 GLN A O 1
ATOM 750 N N . ILE A 1 90 ? -11.728 -3.714 3.421 1.00 93.38 90 ILE A N 1
ATOM 751 C CA . ILE A 1 90 ? -11.209 -2.432 3.914 1.00 93.38 90 ILE A CA 1
ATOM 752 C C . ILE A 1 90 ? -11.174 -1.424 2.760 1.00 93.38 90 ILE A C 1
ATOM 754 O O . ILE A 1 90 ? -10.413 -1.559 1.796 1.00 93.38 90 ILE A O 1
ATOM 758 N N . ASP A 1 91 ? -11.980 -0.367 2.856 1.00 93.94 91 ASP A N 1
ATOM 759 C CA . ASP A 1 91 ? -12.190 0.567 1.753 1.00 93.94 91 ASP A CA 1
ATOM 760 C C . ASP A 1 91 ? -11.305 1.811 1.855 1.00 93.94 91 ASP A C 1
ATOM 762 O O . ASP A 1 91 ? -11.650 2.835 2.438 1.00 93.94 91 ASP A O 1
ATOM 766 N N . ILE A 1 92 ? -10.160 1.765 1.186 1.00 93.50 92 ILE A N 1
ATOM 767 C CA . ILE A 1 92 ? -9.184 2.862 1.178 1.00 93.50 92 ILE A CA 1
ATOM 768 C C . ILE A 1 92 ? -9.461 3.969 0.143 1.00 93.50 92 ILE A C 1
ATOM 770 O O . ILE A 1 92 ? -8.608 4.838 -0.060 1.00 93.50 92 ILE A O 1
ATOM 774 N N . ARG A 1 93 ? -10.618 3.976 -0.542 1.00 91.56 93 ARG A N 1
ATOM 775 C CA . ARG A 1 93 ? -10.902 4.950 -1.620 1.00 91.56 93 ARG A CA 1
ATOM 776 C C . ARG A 1 93 ? -11.017 6.390 -1.116 1.00 91.56 93 ARG A C 1
ATOM 778 O O . ARG A 1 93 ? -10.683 7.315 -1.860 1.00 91.56 93 ARG A O 1
ATOM 785 N N . SER A 1 94 ? -11.478 6.584 0.119 1.00 91.31 94 SER A N 1
ATOM 786 C CA . SER A 1 94 ? -11.530 7.883 0.798 1.00 91.31 94 SER A CA 1
ATOM 787 C C . SER A 1 94 ? -11.407 7.709 2.313 1.00 91.31 94 SER A C 1
ATOM 789 O O . SER A 1 94 ? -11.575 6.609 2.834 1.00 91.31 94 SER A O 1
ATOM 791 N N . LYS A 1 95 ? -11.140 8.803 3.039 1.00 90.06 95 LYS A N 1
ATOM 792 C CA . LYS A 1 95 ? -11.082 8.785 4.510 1.00 90.06 95 LYS A CA 1
ATOM 793 C C . LYS A 1 95 ? -12.403 8.307 5.128 1.00 90.06 95 LYS A C 1
ATOM 795 O O . LYS A 1 95 ? -12.381 7.501 6.048 1.00 90.06 95 LYS A O 1
ATOM 800 N N . ALA A 1 96 ? -13.532 8.794 4.609 1.00 90.94 96 ALA A N 1
ATOM 801 C CA . ALA A 1 96 ? -14.861 8.439 5.100 1.00 90.94 96 ALA A CA 1
ATOM 802 C C . ALA A 1 96 ? -15.172 6.950 4.889 1.00 90.94 96 ALA A C 1
ATOM 804 O O . ALA A 1 96 ? -15.627 6.288 5.816 1.00 90.94 96 ALA A O 1
ATOM 805 N N . LYS A 1 97 ? -14.860 6.406 3.703 1.00 93.00 97 LYS A N 1
ATOM 806 C CA . LYS A 1 97 ? -15.059 4.976 3.428 1.00 93.00 97 LYS A CA 1
ATOM 807 C C . LYS A 1 97 ? -14.142 4.095 4.270 1.00 93.00 97 LYS A C 1
ATOM 809 O O . LYS A 1 97 ? -14.599 3.088 4.795 1.00 93.00 97 LYS A O 1
ATOM 814 N N . LEU A 1 98 ? -12.897 4.526 4.475 1.00 92.50 98 LEU A N 1
ATOM 815 C CA . LEU A 1 98 ? -11.955 3.796 5.314 1.00 92.50 98 LEU A CA 1
ATOM 816 C C . LEU A 1 98 ? -12.460 3.711 6.755 1.00 92.50 98 LEU A C 1
ATOM 818 O O . LEU A 1 98 ? -12.481 2.630 7.328 1.00 92.50 98 LEU A O 1
ATOM 822 N N . LEU A 1 99 ? -12.925 4.831 7.312 1.00 89.75 99 LEU A N 1
ATOM 823 C CA . LEU A 1 99 ? -13.537 4.858 8.641 1.00 89.75 99 LEU A CA 1
ATOM 824 C C . LEU A 1 99 ? -14.753 3.930 8.733 1.00 89.75 99 LEU A C 1
ATOM 826 O O . LEU A 1 99 ? -14.843 3.148 9.673 1.00 89.75 99 LEU A O 1
ATOM 830 N N . ALA A 1 100 ? -15.648 3.977 7.744 1.00 89.56 100 ALA A N 1
ATOM 831 C CA . ALA A 1 100 ? -16.827 3.115 7.702 1.00 89.56 100 ALA A CA 1
ATOM 832 C C . ALA A 1 100 ? -16.473 1.618 7.595 1.00 89.56 100 ALA A C 1
ATOM 834 O O . ALA A 1 100 ? -17.194 0.786 8.135 1.00 89.56 100 ALA A O 1
ATOM 835 N N . SER A 1 101 ? -15.356 1.274 6.944 1.00 91.31 101 SER A N 1
ATOM 836 C CA . SER A 1 101 ? -14.876 -0.111 6.811 1.00 91.31 101 SER A CA 1
ATOM 837 C C . SER A 1 101 ? -14.106 -0.652 8.022 1.00 91.31 101 SER A C 1
ATOM 839 O O . SER A 1 101 ? -13.668 -1.797 7.995 1.00 91.31 101 SER A O 1
ATOM 841 N N . LEU A 1 102 ? -13.933 0.143 9.084 1.00 86.12 102 LEU A N 1
ATOM 842 C CA . LEU A 1 102 ? -13.265 -0.269 10.326 1.00 86.12 102 LEU A CA 1
ATOM 843 C C . LEU A 1 102 ? -14.252 -0.353 11.518 1.00 86.12 102 LEU A C 1
ATOM 845 O O . LEU A 1 102 ? -14.007 0.279 12.554 1.00 86.12 102 LEU A O 1
ATOM 849 N N . PRO A 1 103 ? -15.398 -1.067 11.417 1.00 67.69 103 PRO A N 1
ATOM 850 C CA . PRO A 1 103 ? -16.363 -1.123 12.509 1.00 67.69 103 PRO A CA 1
ATOM 851 C C . PRO A 1 103 ? -15.814 -1.897 13.717 1.00 67.69 103 PRO A C 1
ATOM 853 O O . PRO A 1 103 ? -15.040 -2.847 13.588 1.00 67.69 103 PRO A O 1
ATOM 856 N N . GLY A 1 104 ? -16.200 -1.457 14.919 1.00 62.78 104 GLY A N 1
ATOM 857 C CA . GLY A 1 104 ? -15.856 -2.104 16.195 1.00 62.78 104 GLY A CA 1
ATOM 858 C C . GLY A 1 104 ? -14.373 -2.068 16.589 1.00 62.78 104 GLY A C 1
ATOM 859 O O . GLY A 1 104 ? -14.012 -2.604 17.629 1.00 62.78 104 GLY A O 1
ATOM 860 N N . THR A 1 105 ? -13.510 -1.449 15.780 1.00 58.44 105 THR A N 1
ATOM 861 C CA . THR A 1 105 ? -12.044 -1.539 15.905 1.00 58.44 105 THR A CA 1
ATOM 862 C C . THR A 1 105 ? -11.355 -0.203 16.143 1.00 58.44 105 THR A C 1
ATOM 864 O O . THR A 1 105 ? -10.134 -0.167 16.258 1.00 58.44 105 THR A O 1
ATOM 867 N N . LEU A 1 106 ? -12.104 0.897 16.251 1.00 64.62 106 LEU A N 1
ATOM 868 C CA . LEU A 1 106 ? -11.552 2.182 16.663 1.00 64.62 106 LEU A CA 1
ATOM 869 C C . LEU A 1 106 ? -11.791 2.362 18.171 1.00 64.62 106 LEU A C 1
ATOM 871 O O . LEU A 1 106 ? -12.931 2.580 18.581 1.00 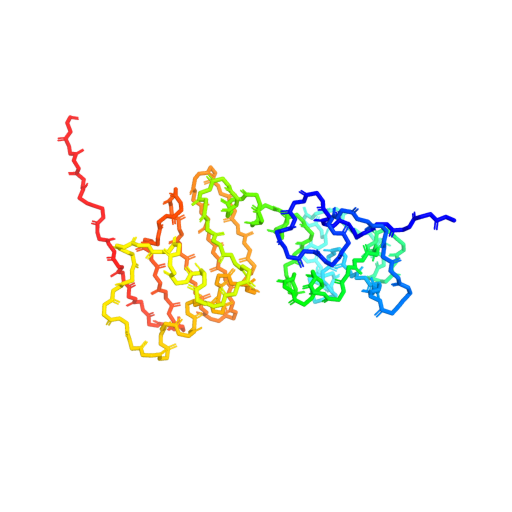64.62 106 LEU A O 1
ATOM 875 N N . PRO A 1 107 ? -10.744 2.291 19.011 1.00 62.00 107 PRO A N 1
ATOM 876 C CA . PRO A 1 107 ? -10.823 2.734 20.400 1.00 62.00 107 PRO A CA 1
ATOM 877 C C . PRO A 1 107 ? -11.295 4.189 20.461 1.00 62.00 107 PRO A C 1
ATOM 879 O O . PRO A 1 107 ? -11.307 4.890 19.446 1.00 62.00 107 PRO A O 1
ATOM 882 N N . ARG A 1 108 ? -11.552 4.703 21.670 1.00 73.12 108 ARG A N 1
ATOM 883 C CA . ARG A 1 108 ? -11.590 6.155 21.931 1.00 73.12 108 ARG A CA 1
ATOM 884 C C . ARG A 1 108 ? -10.193 6.771 21.704 1.00 73.12 108 ARG A C 1
ATOM 886 O O . ARG A 1 108 ? -9.509 7.176 22.639 1.00 73.12 108 ARG A O 1
ATOM 893 N N . LEU A 1 109 ? -9.723 6.755 20.459 1.00 80.00 109 LEU A N 1
ATOM 894 C CA . LEU A 1 109 ? -8.494 7.387 20.007 1.00 80.00 109 LEU A CA 1
ATOM 895 C C . LEU A 1 109 ? -8.711 8.897 19.991 1.00 80.00 109 LEU A C 1
ATOM 897 O O . LEU A 1 109 ? -9.793 9.378 19.654 1.00 80.00 109 LEU A O 1
ATOM 901 N N . SER A 1 110 ? -7.663 9.650 20.317 1.00 87.56 110 SER A N 1
ATOM 902 C CA . SER A 1 110 ? -7.683 11.088 20.069 1.00 87.56 110 SER A CA 1
ATOM 903 C C . SER A 1 110 ? -7.767 11.358 18.557 1.00 87.56 110 SER A C 1
ATOM 905 O O . SER A 1 110 ? -7.363 10.504 17.756 1.00 87.56 110 SER A O 1
ATOM 907 N N . PRO A 1 111 ? -8.239 12.545 18.133 1.00 89.75 111 PRO A N 1
ATOM 908 C CA . PRO A 1 111 ? -8.264 12.923 16.719 1.00 89.75 111 PRO A CA 1
ATOM 909 C C . PRO A 1 111 ? -6.907 12.745 16.016 1.00 89.75 111 PRO A C 1
ATOM 911 O O . PRO A 1 111 ? -6.852 12.239 14.892 1.00 89.75 111 PRO A O 1
ATOM 914 N N . ASP A 1 112 ? -5.814 13.076 16.706 1.00 90.00 112 ASP A N 1
ATOM 915 C CA . ASP A 1 112 ? -4.447 12.904 16.205 1.00 90.00 112 ASP A CA 1
ATOM 916 C C . ASP A 1 112 ? -4.072 11.433 15.997 1.00 90.00 112 ASP A C 1
ATOM 918 O O . ASP A 1 112 ? -3.469 11.072 14.983 1.00 90.00 112 ASP A O 1
ATOM 922 N N . ASP A 1 113 ? -4.413 10.572 16.960 1.00 88.50 113 ASP A N 1
ATOM 923 C CA . ASP A 1 113 ? -4.126 9.139 16.891 1.00 88.50 113 ASP A CA 1
ATOM 924 C C . ASP A 1 113 ? -4.925 8.490 15.756 1.00 88.50 113 ASP A C 1
ATOM 926 O O . ASP A 1 113 ? -4.377 7.703 14.983 1.00 88.50 113 ASP A O 1
ATOM 930 N N . LEU A 1 114 ? -6.187 8.891 15.585 1.00 89.38 114 LEU A N 1
ATOM 931 C CA . LEU A 1 114 ? -7.017 8.453 14.469 1.00 89.38 114 LEU A CA 1
ATOM 932 C C . LEU A 1 114 ? -6.428 8.896 13.122 1.00 89.38 114 LEU A C 1
ATOM 934 O O . LEU A 1 114 ? -6.356 8.108 12.178 1.00 89.38 114 LEU A O 1
ATOM 938 N N . GLN A 1 115 ? -5.960 10.141 13.013 1.00 91.31 115 GLN A N 1
ATOM 939 C CA . GLN A 1 115 ? -5.315 10.625 11.793 1.00 91.31 115 GLN A CA 1
ATOM 940 C C . GLN A 1 115 ? -4.026 9.848 11.486 1.00 91.31 115 GLN A C 1
ATOM 942 O O . GLN A 1 115 ? -3.788 9.484 10.330 1.00 91.31 115 GLN A O 1
ATOM 947 N N . ALA A 1 116 ? -3.204 9.569 12.500 1.00 91.75 116 ALA A N 1
ATOM 948 C CA . ALA A 1 116 ? -1.980 8.788 12.355 1.00 91.75 116 ALA A CA 1
ATOM 949 C C . ALA A 1 116 ? -2.266 7.340 11.927 1.00 91.75 116 ALA A C 1
ATOM 951 O O . ALA A 1 116 ? -1.596 6.828 11.023 1.00 91.75 116 ALA A O 1
ATOM 952 N N . LEU A 1 117 ? -3.287 6.709 12.508 1.00 91.69 117 LEU A N 1
ATOM 953 C CA . LEU A 1 117 ? -3.752 5.376 12.135 1.00 91.69 117 LEU A CA 1
ATOM 954 C C . LEU A 1 117 ? -4.179 5.326 10.666 1.00 91.69 117 LEU A C 1
ATOM 956 O O . LEU A 1 117 ? -3.634 4.539 9.893 1.00 91.69 117 LEU A O 1
ATOM 960 N N . LEU A 1 118 ? -5.078 6.221 10.247 1.00 92.75 118 LEU A N 1
ATOM 961 C CA . LEU A 1 118 ? -5.594 6.250 8.874 1.00 92.75 118 LEU A CA 1
ATOM 962 C C . LEU A 1 118 ? -4.475 6.493 7.856 1.00 92.75 118 LEU A C 1
ATOM 964 O O . LEU A 1 118 ? -4.421 5.829 6.820 1.00 92.75 118 LEU A O 1
ATOM 968 N N . ARG A 1 119 ? -3.533 7.398 8.164 1.00 93.25 119 ARG A N 1
ATOM 969 C CA . ARG A 1 119 ? -2.351 7.613 7.315 1.00 93.25 119 ARG A CA 1
ATOM 970 C C . ARG A 1 119 ? -1.483 6.363 7.219 1.00 93.25 119 ARG A C 1
ATOM 972 O O . ARG A 1 119 ? -0.958 6.088 6.143 1.00 93.25 119 ARG A O 1
ATOM 979 N N . THR A 1 120 ? -1.325 5.618 8.308 1.00 93.50 120 THR A N 1
ATOM 980 C CA . THR A 1 120 ? -0.509 4.398 8.315 1.00 93.50 120 THR A CA 1
ATOM 981 C C . THR A 1 120 ? -1.175 3.281 7.508 1.00 93.50 120 THR A C 1
ATOM 983 O O . THR A 1 120 ? -0.488 2.617 6.740 1.00 93.50 120 THR A O 1
ATOM 986 N N . ILE A 1 121 ? -2.503 3.138 7.561 1.00 93.62 121 ILE A N 1
ATOM 987 C CA . ILE A 1 121 ? -3.241 2.200 6.694 1.00 93.62 121 ILE A CA 1
ATOM 988 C C . ILE A 1 121 ? -3.055 2.563 5.213 1.00 93.62 121 ILE A C 1
ATOM 990 O O . ILE A 1 121 ? -2.733 1.712 4.384 1.00 93.62 121 ILE A O 1
ATOM 994 N N . GLN A 1 122 ? -3.218 3.842 4.868 1.00 92.12 122 GLN A N 1
ATOM 995 C CA . GLN A 1 122 ? -3.157 4.288 3.474 1.00 92.12 122 GLN A CA 1
ATOM 996 C C . GLN A 1 122 ? -1.743 4.194 2.886 1.00 92.12 122 GLN A C 1
ATOM 998 O O . GLN A 1 122 ? -1.554 3.628 1.808 1.00 92.12 122 GLN A O 1
ATOM 1003 N N . TYR A 1 123 ? -0.745 4.715 3.600 1.00 91.56 123 TYR A N 1
ATOM 1004 C CA . TYR A 1 123 ? 0.596 4.977 3.061 1.00 91.56 123 TYR A CA 1
ATOM 1005 C C . TYR A 1 123 ? 1.701 4.131 3.689 1.00 91.56 123 TYR A C 1
ATOM 1007 O O . TYR A 1 123 ? 2.865 4.297 3.327 1.00 91.56 123 TYR A O 1
ATOM 1015 N N . GLY A 1 124 ? 1.362 3.277 4.653 1.00 90.25 124 GLY A N 1
ATOM 1016 C CA . GLY A 1 124 ? 2.330 2.415 5.305 1.00 90.25 124 GLY A CA 1
ATOM 1017 C C . GLY A 1 124 ? 2.866 1.334 4.375 1.00 90.25 124 GLY A C 1
ATOM 1018 O O . GLY A 1 124 ? 2.174 0.858 3.463 1.00 90.25 124 GLY A O 1
ATOM 1019 N N . GLU A 1 125 ? 4.108 0.959 4.651 1.00 91.06 125 GLU A N 1
ATOM 1020 C CA . GLU A 1 125 ? 4.733 -0.280 4.196 1.00 91.06 125 GLU A CA 1
ATOM 1021 C C . GLU A 1 125 ? 4.025 -1.449 4.879 1.00 91.06 125 GLU A C 1
ATOM 1023 O O . GLU A 1 125 ? 3.592 -1.307 6.023 1.00 91.06 125 GLU A O 1
ATOM 1028 N N . CYS A 1 126 ? 3.877 -2.584 4.199 1.00 92.69 126 CYS A N 1
ATOM 1029 C CA . CYS A 1 126 ? 3.042 -3.684 4.672 1.00 92.69 126 CYS A CA 1
ATOM 1030 C C . CYS A 1 126 ? 3.800 -5.010 4.628 1.00 92.69 126 CYS A C 1
ATOM 1032 O O . CYS A 1 126 ? 4.352 -5.376 3.597 1.00 92.69 126 CYS A O 1
ATOM 1034 N N . GLN A 1 127 ? 3.793 -5.733 5.744 1.00 92.75 127 GLN A N 1
ATOM 1035 C CA . GLN A 1 127 ? 4.279 -7.105 5.849 1.00 92.75 127 GLN A CA 1
ATOM 1036 C C . GLN A 1 127 ? 3.094 -7.997 6.201 1.00 92.75 127 GLN A C 1
ATOM 1038 O O . GLN A 1 127 ? 2.471 -7.799 7.244 1.00 92.75 127 GLN A O 1
ATOM 1043 N N . ILE A 1 128 ? 2.772 -8.953 5.332 1.00 91.50 128 ILE A N 1
ATOM 1044 C CA . ILE A 1 128 ? 1.637 -9.861 5.515 1.00 91.50 128 ILE A CA 1
ATOM 1045 C C . ILE A 1 128 ? 2.155 -11.272 5.769 1.00 91.50 128 ILE A C 1
ATOM 1047 O O . ILE A 1 128 ? 2.985 -11.781 5.019 1.00 91.50 128 ILE A O 1
ATOM 1051 N N . ASN A 1 129 ? 1.655 -11.892 6.835 1.00 92.31 129 ASN A N 1
ATOM 1052 C CA . ASN A 1 129 ? 1.863 -13.295 7.164 1.00 92.31 129 ASN A CA 1
ATOM 1053 C C . ASN A 1 129 ? 0.500 -13.928 7.468 1.00 92.31 129 ASN A C 1
ATOM 1055 O O . ASN A 1 129 ? -0.102 -13.630 8.502 1.00 92.31 129 ASN A O 1
ATOM 1059 N N . ARG A 1 130 ? 0.015 -14.783 6.558 1.00 90.56 130 ARG A N 1
ATOM 1060 C CA . ARG A 1 130 ? -1.347 -15.341 6.584 1.00 90.56 130 ARG A CA 1
ATOM 1061 C C . ARG A 1 130 ? -2.387 -14.217 6.707 1.00 90.56 130 ARG A C 1
ATOM 1063 O O . ARG A 1 130 ? -2.480 -13.376 5.819 1.00 90.56 130 ARG A O 1
ATOM 1070 N N . GLU A 1 131 ? -3.125 -14.176 7.810 1.00 93.12 131 GLU A N 1
ATOM 1071 C CA . GLU A 1 131 ? -4.188 -13.198 8.071 1.00 93.12 131 GLU A CA 1
ATOM 1072 C C . GLU A 1 131 ? -3.698 -11.945 8.807 1.00 93.12 131 GLU A C 1
ATOM 1074 O O . GLU A 1 131 ? -4.470 -11.004 9.030 1.00 93.12 131 GLU A O 1
ATOM 1079 N N . THR A 1 132 ? -2.421 -11.920 9.190 1.00 94.56 132 THR A N 1
ATOM 1080 C CA . THR A 1 132 ? -1.827 -10.826 9.951 1.00 94.56 132 THR A CA 1
ATOM 1081 C C . THR A 1 132 ? -1.102 -9.873 9.017 1.00 94.56 132 THR A C 1
ATOM 1083 O O . THR A 1 132 ? -0.143 -10.250 8.345 1.00 94.56 132 THR A O 1
ATOM 1086 N N . ALA A 1 133 ? -1.528 -8.614 9.011 1.00 94.94 133 ALA A N 1
ATOM 1087 C CA . ALA A 1 133 ? -0.874 -7.526 8.304 1.00 94.94 133 ALA A CA 1
ATOM 1088 C C . ALA A 1 133 ? -0.249 -6.554 9.307 1.00 94.94 133 ALA A C 1
ATOM 1090 O O . ALA A 1 133 ? -0.939 -5.927 10.110 1.00 94.94 133 ALA A O 1
ATOM 1091 N N . ARG A 1 134 ? 1.071 -6.386 9.236 1.00 95.38 134 ARG A N 1
ATOM 1092 C CA . ARG A 1 134 ? 1.805 -5.367 9.986 1.00 95.38 134 ARG A CA 1
ATOM 1093 C C . ARG A 1 134 ? 2.097 -4.190 9.064 1.00 95.38 134 ARG A C 1
ATOM 1095 O O . ARG A 1 134 ? 2.854 -4.341 8.105 1.00 95.38 134 ARG A O 1
ATOM 1102 N N . LEU A 1 135 ? 1.530 -3.018 9.358 1.00 94.56 135 LEU A N 1
ATOM 1103 C CA . LEU A 1 135 ? 1.759 -1.800 8.578 1.00 94.56 135 LEU A CA 1
ATOM 1104 C C . LEU A 1 135 ? 2.611 -0.787 9.342 1.00 94.56 135 LEU A C 1
ATOM 1106 O O . LEU A 1 135 ? 2.423 -0.586 10.541 1.00 94.56 135 LEU A O 1
ATOM 1110 N N . THR A 1 136 ? 3.563 -0.156 8.652 1.00 93.12 136 THR A N 1
ATOM 1111 C CA . THR A 1 136 ? 4.512 0.797 9.253 1.00 93.12 136 THR A CA 1
ATOM 1112 C C . THR A 1 136 ? 4.589 2.089 8.462 1.00 93.12 136 THR A C 1
ATOM 1114 O O . THR A 1 136 ? 4.745 2.071 7.243 1.00 93.12 136 THR A O 1
ATOM 1117 N N . LEU A 1 137 ? 4.536 3.223 9.160 1.00 91.44 137 LEU A N 1
ATOM 1118 C CA . LEU A 1 137 ? 4.774 4.542 8.580 1.00 91.44 137 LEU A CA 1
ATOM 1119 C C . LEU A 1 137 ? 5.591 5.396 9.553 1.00 91.44 137 LEU A C 1
ATOM 1121 O O . LEU A 1 137 ? 5.067 5.929 10.532 1.00 91.44 137 LEU A O 1
ATOM 1125 N N . GLY A 1 138 ? 6.888 5.543 9.274 1.00 88.12 138 GLY A N 1
ATOM 1126 C CA . GLY A 1 138 ? 7.814 6.193 10.201 1.00 88.12 138 GLY A CA 1
ATOM 1127 C C . GLY A 1 138 ? 7.878 5.421 11.519 1.00 88.12 138 GLY A C 1
ATOM 1128 O O . GLY A 1 138 ? 8.135 4.223 11.516 1.00 88.12 138 GLY A O 1
ATOM 1129 N N . LYS A 1 139 ? 7.608 6.095 12.643 1.00 89.31 139 LYS A N 1
ATOM 1130 C CA . LYS A 1 139 ? 7.556 5.455 13.969 1.00 89.31 139 LYS A CA 1
ATOM 1131 C C . LYS A 1 139 ? 6.184 4.858 14.316 1.00 89.31 139 LYS A C 1
ATOM 1133 O O . LYS A 1 139 ? 6.004 4.378 15.428 1.00 89.31 139 LYS A O 1
ATOM 1138 N N . ASN A 1 140 ? 5.203 4.940 13.418 1.00 92.00 140 ASN A N 1
ATOM 1139 C CA . ASN A 1 140 ? 3.881 4.374 13.662 1.00 92.00 140 ASN A CA 1
ATOM 1140 C C . ASN A 1 140 ? 3.838 2.934 13.169 1.00 92.00 140 ASN A C 1
ATOM 1142 O O . ASN A 1 140 ? 4.263 2.651 12.047 1.00 92.00 140 ASN A O 1
ATOM 1146 N N . VAL A 1 141 ? 3.286 2.050 13.991 1.00 93.25 141 VAL A N 1
ATOM 1147 C CA . VAL A 1 141 ? 3.096 0.635 13.677 1.00 93.25 141 VAL A CA 1
ATOM 1148 C C . VAL A 1 141 ? 1.651 0.281 13.964 1.00 93.25 141 VAL A C 1
ATOM 1150 O O . VAL A 1 141 ? 1.124 0.650 15.009 1.00 93.25 141 VAL A O 1
ATOM 1153 N N . LEU A 1 142 ? 1.018 -0.453 13.060 1.00 92.69 142 LEU A N 1
ATOM 1154 C CA . LEU A 1 142 ? -0.274 -1.067 13.325 1.00 92.69 142 LEU A CA 1
ATOM 1155 C C . LEU A 1 142 ? -0.260 -2.539 12.929 1.00 92.69 142 LEU A C 1
ATOM 1157 O O . LEU A 1 142 ? 0.457 -2.937 12.005 1.00 92.69 142 LEU A O 1
ATOM 1161 N N . VAL A 1 143 ? -1.054 -3.331 13.634 1.00 93.12 143 VAL A N 1
ATOM 1162 C CA . VAL A 1 143 ? -1.253 -4.749 13.343 1.00 93.12 143 VAL A CA 1
ATOM 1163 C C . VAL A 1 143 ? -2.735 -4.974 13.110 1.00 93.12 143 VAL A C 1
ATOM 1165 O O . VAL A 1 143 ? -3.561 -4.621 13.954 1.00 93.12 143 VAL A O 1
ATOM 1168 N N . MET A 1 144 ? -3.060 -5.546 11.956 1.00 92.50 144 MET A N 1
ATOM 1169 C CA . MET A 1 144 ? -4.396 -6.027 11.634 1.00 92.50 144 MET A CA 1
ATOM 1170 C C . MET A 1 144 ? -4.376 -7.549 11.556 1.00 92.50 144 MET A C 1
ATOM 1172 O O . MET A 1 144 ? -3.430 -8.112 11.009 1.00 92.50 144 MET A O 1
ATOM 1176 N N . GLN A 1 145 ? -5.411 -8.205 12.067 1.00 92.75 145 GLN A N 1
ATOM 1177 C CA . GLN A 1 145 ? -5.627 -9.642 11.929 1.00 92.75 145 GLN A CA 1
ATOM 1178 C C . GLN A 1 145 ? -7.017 -9.868 11.345 1.00 92.75 145 GLN A C 1
ATOM 1180 O O . GLN A 1 145 ? -7.997 -9.347 11.874 1.00 92.75 145 GLN A O 1
ATOM 1185 N N . ALA A 1 146 ? -7.090 -10.590 10.226 1.00 92.25 146 ALA A N 1
ATOM 1186 C CA . ALA A 1 146 ? -8.329 -10.828 9.486 1.00 92.25 146 ALA A CA 1
ATOM 1187 C C . ALA A 1 146 ? -9.160 -9.542 9.250 1.00 92.25 146 ALA A C 1
ATOM 1189 O O . ALA A 1 146 ? -10.368 -9.497 9.473 1.00 92.25 146 ALA A O 1
ATOM 1190 N N . GLY A 1 147 ? -8.485 -8.450 8.870 1.00 89.81 147 GLY A N 1
ATOM 1191 C CA . GLY A 1 147 ? -9.098 -7.143 8.622 1.00 89.81 147 GLY A CA 1
ATOM 1192 C C . GLY A 1 147 ? -9.425 -6.306 9.859 1.00 89.81 147 GLY A C 1
ATOM 1193 O O . GLY A 1 147 ? -9.816 -5.148 9.722 1.00 89.81 147 GLY A O 1
ATOM 1194 N N . ARG A 1 148 ? -9.236 -6.838 11.069 1.00 89.25 148 ARG A N 1
ATOM 1195 C CA . ARG A 1 148 ? -9.516 -6.132 12.324 1.00 89.25 148 ARG A CA 1
ATOM 1196 C C . ARG A 1 148 ? -8.248 -5.522 12.895 1.00 89.25 148 ARG A C 1
ATOM 1198 O O . ARG A 1 148 ? -7.216 -6.181 12.939 1.00 89.25 148 ARG A O 1
ATOM 1205 N N . LEU A 1 149 ? -8.315 -4.274 13.352 1.00 88.19 149 LEU A N 1
ATOM 1206 C CA . LEU A 1 149 ? -7.217 -3.634 14.075 1.00 88.19 149 LEU A CA 1
ATOM 1207 C C . LEU A 1 149 ? -7.023 -4.286 15.453 1.00 88.19 149 LEU A C 1
ATOM 1209 O O . LEU A 1 149 ? -7.939 -4.270 16.269 1.00 88.19 149 LEU A O 1
ATOM 1213 N N . ILE A 1 150 ? -5.823 -4.800 15.721 1.00 88.06 150 ILE A N 1
ATOM 1214 C CA . ILE A 1 150 ? -5.469 -5.451 16.995 1.00 88.06 150 ILE A CA 1
ATOM 1215 C C . ILE A 1 150 ? -4.526 -4.573 17.831 1.00 88.06 150 ILE A C 1
ATOM 1217 O O . ILE A 1 150 ? -4.685 -4.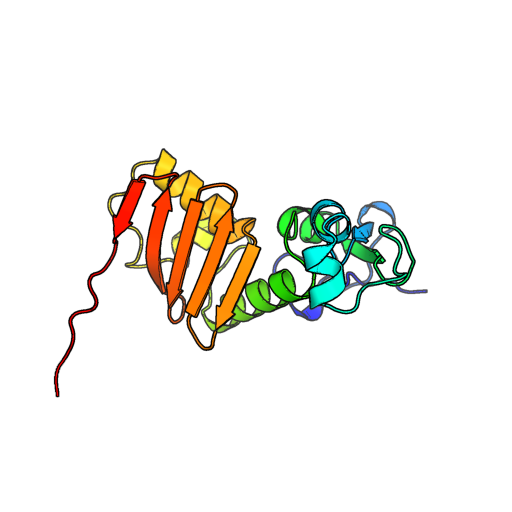457 19.046 1.00 88.06 150 ILE A O 1
ATOM 1221 N N . ASP A 1 151 ? -3.563 -3.913 17.181 1.00 88.56 151 ASP A N 1
ATOM 1222 C CA . ASP A 1 151 ? -2.567 -3.055 17.836 1.00 88.56 151 ASP A CA 1
ATOM 1223 C C . ASP A 1 151 ? -2.347 -1.764 17.044 1.00 88.56 151 ASP A C 1
ATOM 1225 O O . ASP A 1 151 ? -2.291 -1.775 15.808 1.00 88.56 151 ASP A O 1
ATOM 1229 N N . PHE A 1 152 ? -2.171 -0.657 17.766 1.00 90.00 152 PHE A N 1
ATOM 1230 C CA . PHE A 1 152 ? -1.731 0.612 17.204 1.00 90.00 152 PHE A CA 1
ATOM 1231 C C . PHE A 1 152 ? -0.714 1.293 18.124 1.00 90.00 152 PHE A C 1
ATOM 1233 O O . PHE A 1 152 ? -1.002 1.699 19.250 1.00 90.00 152 PHE A O 1
ATOM 1240 N N . ARG A 1 153 ? 0.491 1.500 17.595 1.00 89.56 153 ARG A N 1
ATOM 1241 C CA . ARG A 1 153 ? 1.596 2.173 18.276 1.00 89.56 153 ARG A CA 1
ATOM 1242 C C . ARG A 1 153 ? 1.957 3.450 17.542 1.00 89.56 153 ARG A C 1
ATOM 1244 O O . ARG A 1 153 ? 2.243 3.432 16.343 1.00 89.56 153 ARG A O 1
ATOM 1251 N N . ARG A 1 154 ? 1.983 4.559 18.280 1.00 88.25 154 ARG A N 1
ATOM 1252 C CA . ARG A 1 154 ? 2.381 5.877 17.778 1.00 88.25 154 ARG A CA 1
ATOM 1253 C C . ARG A 1 154 ? 3.712 6.261 18.407 1.00 88.25 154 ARG A C 1
ATOM 1255 O O . ARG A 1 154 ? 3.784 6.558 19.600 1.00 88.25 154 ARG A O 1
ATOM 1262 N N . GLY A 1 155 ? 4.773 6.314 17.607 1.00 83.50 155 GLY A N 1
ATOM 1263 C CA . GLY A 1 155 ? 6.097 6.584 18.161 1.00 83.50 155 GLY A CA 1
ATOM 1264 C C . GLY A 1 155 ? 6.545 5.463 19.101 1.00 83.50 155 GLY A C 1
ATOM 1265 O O . GLY A 1 155 ? 6.338 4.289 18.819 1.00 83.50 155 GLY A O 1
ATOM 1266 N N . ASN A 1 156 ? 7.106 5.842 20.251 1.00 72.31 156 ASN A N 1
ATOM 1267 C CA . ASN A 1 156 ? 7.476 4.900 21.314 1.00 72.31 156 ASN A CA 1
ATOM 1268 C C . ASN A 1 156 ? 6.310 4.600 22.279 1.00 72.31 156 ASN A C 1
ATOM 1270 O O . ASN A 1 156 ? 6.502 3.889 23.260 1.00 72.31 156 ASN A O 1
ATOM 1274 N N . LYS A 1 157 ? 5.116 5.170 22.054 1.00 64.44 157 LYS A N 1
ATOM 1275 C CA . LYS A 1 157 ? 3.946 4.949 22.911 1.00 64.44 157 LYS A CA 1
ATOM 1276 C C . LYS A 1 157 ? 3.138 3.774 22.366 1.00 64.44 157 LYS A C 1
ATOM 1278 O O . LYS A 1 157 ? 2.648 3.824 21.234 1.00 64.44 157 LYS A O 1
ATOM 1283 N N . THR A 1 158 ? 2.985 2.737 23.182 1.00 57.56 158 THR A N 1
ATOM 1284 C CA . THR A 1 158 ? 2.146 1.580 22.864 1.00 57.56 158 THR A CA 1
ATOM 1285 C C . THR A 1 158 ? 0.729 1.810 23.375 1.00 57.56 158 THR A C 1
ATOM 1287 O O . THR A 1 158 ? 0.547 2.123 24.550 1.00 57.56 158 THR A O 1
ATOM 1290 N N . LYS A 1 159 ? -0.274 1.640 22.509 1.00 61.19 159 LYS A N 1
ATOM 1291 C CA . LYS A 1 159 ? -1.671 1.469 22.913 1.00 61.19 159 LYS A CA 1
ATOM 1292 C C . LYS A 1 159 ? -2.139 0.121 22.371 1.00 61.19 159 LYS A C 1
ATOM 1294 O O . LYS A 1 159 ? -2.486 0.015 21.200 1.00 61.19 159 LYS A O 1
ATOM 1299 N N . VAL A 1 160 ? -2.123 -0.903 23.222 1.00 58.47 160 VAL A N 1
ATOM 1300 C CA . VAL A 1 160 ? -2.727 -2.200 22.889 1.00 58.47 160 VAL A CA 1
ATOM 1301 C C . VAL A 1 160 ? -4.236 -1.998 22.849 1.00 58.47 160 VAL A C 1
ATOM 1303 O O . VAL A 1 160 ? -4.801 -1.448 23.794 1.00 58.47 160 VAL A O 1
ATOM 1306 N N . LEU A 1 161 ? -4.871 -2.370 21.739 1.00 59.06 161 LEU A N 1
ATOM 1307 C CA . LEU A 1 161 ? -6.290 -2.079 21.519 1.00 59.06 161 LEU A CA 1
ATOM 1308 C C . LEU A 1 161 ? -7.188 -3.278 21.814 1.00 59.06 161 LEU A C 1
ATOM 1310 O O . LEU A 1 161 ? -8.353 -3.076 22.140 1.00 59.06 161 LEU A O 1
ATOM 1314 N N . PHE A 1 162 ? -6.633 -4.491 21.792 1.00 52.03 162 PHE A N 1
ATOM 1315 C CA . PHE A 1 162 ? -7.294 -5.702 22.261 1.00 52.03 162 PHE A CA 1
ATOM 1316 C C . PHE A 1 162 ? -6.285 -6.633 22.941 1.00 52.03 162 PHE A C 1
ATOM 1318 O O . PHE A 1 162 ? -5.259 -6.980 22.356 1.00 52.03 162 PHE A O 1
ATOM 1325 N N . SER A 1 163 ? -6.590 -7.078 24.161 1.00 41.94 163 SER A N 1
ATOM 1326 C CA . SER A 1 163 ? -6.112 -8.375 24.637 1.00 41.94 163 SER A CA 1
ATOM 1327 C C . SER A 1 163 ? -6.989 -9.424 23.966 1.00 41.94 163 SER A C 1
ATOM 1329 O O . SER A 1 163 ? -8.206 -9.403 24.157 1.00 41.94 163 SER A O 1
ATOM 1331 N N . ALA A 1 164 ? -6.410 -10.314 23.162 1.00 42.53 164 ALA A N 1
ATOM 1332 C CA . ALA A 1 164 ? -7.133 -11.512 22.766 1.00 42.53 164 ALA A CA 1
ATOM 1333 C C . ALA A 1 164 ? -7.534 -12.232 24.058 1.00 42.53 164 ALA A C 1
ATOM 1335 O O . ALA A 1 164 ? -6.666 -12.635 24.832 1.00 42.53 164 ALA A O 1
ATOM 1336 N N . SER A 1 165 ? -8.834 -12.337 24.322 1.00 40.91 165 SER A N 1
ATOM 1337 C CA . SER A 1 165 ? -9.334 -13.308 25.281 1.00 40.91 165 SER A CA 1
ATOM 1338 C C . SER A 1 165 ? -8.900 -14.659 24.729 1.00 40.91 165 SER A C 1
ATOM 1340 O O . SER A 1 165 ? -9.372 -15.076 23.673 1.00 40.91 165 SER A O 1
ATOM 1342 N N . SER A 1 166 ? -7.938 -15.302 25.380 1.00 37.25 166 SER A N 1
ATOM 1343 C CA . SER A 1 166 ? -7.656 -16.708 25.151 1.00 37.25 166 SER A CA 1
ATOM 1344 C C . SER A 1 166 ? -8.906 -17.475 25.568 1.00 37.25 166 SER A C 1
ATOM 1346 O O . SER A 1 166 ? -9.119 -17.714 26.755 1.00 37.25 166 SER A O 1
ATOM 1348 N N . THR A 1 167 ? -9.775 -17.794 24.614 1.00 37.97 167 THR A N 1
ATOM 1349 C CA . THR A 1 167 ? -10.726 -18.887 24.787 1.00 37.97 167 THR A CA 1
ATOM 1350 C C . THR A 1 167 ? -9.907 -20.163 24.758 1.00 37.97 167 THR A C 1
ATOM 1352 O O . THR A 1 167 ? -9.507 -20.637 23.696 1.00 37.97 167 THR A O 1
ATOM 1355 N N . SER A 1 168 ? -9.567 -20.629 25.953 1.00 39.44 168 SER A N 1
ATOM 1356 C CA . SER A 1 168 ? -9.242 -22.019 26.214 1.00 39.44 168 SER A CA 1
ATOM 1357 C C . SER A 1 168 ? -10.513 -22.826 25.955 1.00 39.44 168 SER A C 1
ATOM 1359 O O . SER A 1 168 ? -11.506 -22.620 26.653 1.00 39.44 168 SER A O 1
ATOM 1361 N N . GLU A 1 169 ? -10.478 -23.705 24.963 1.00 35.59 169 GLU A N 1
ATOM 1362 C CA . GLU A 1 169 ? -11.285 -24.927 24.929 1.00 35.59 169 GLU A CA 1
ATOM 1363 C C . GLU A 1 169 ? -10.323 -26.110 24.852 1.00 35.59 169 GLU A C 1
ATOM 1365 O O . GLU A 1 169 ? -9.326 -26.000 24.096 1.00 35.59 169 GLU A O 1
#

Secondary structure (DSSP, 8-state):
-----TTTTT-TT-TTSSSPPPTTTEEEEESS-HHHHT-HHHHHHTT-TT--TTSGGGEEEEEHHHHHHHTTS-HHHHHHHHHHHHHTT--TTSHHHHHHTSTT---S--HHHHHHHHHHHHH-EEEEETTEEEEEETTEEEEEETTEEEEEEETTEEEE---------

Radius of gyration: 17.49 Å; chains: 1; bounding box: 41×38×54 Å

Organism: NCBI:txid1125967

Sequence (169 aa):
MEIYCRYHQVSPFCLGKNRPLNKNEMTIEHLIPKTRMRQASFRDRFGLKGIGTSSPENTDISCKRCNHFKKNATDLEFVWKLRYFQQYQIDIRSKAKLLASLPGTLPRLSPDDLQALLRTIQYGECQINRETARLTLGKNVLVMQAGRLIDFRRGNKTKVLFSASSTSE

pLDDT: mean 87.95, std 13.33, range [35.59, 97.62]

Foldseek 3Di:
DFAAAPCLCQAPQFPQVPGGDDPVFKDKAFLADPVLVPDPVSCVVVVVPPPDRSDPVGIDIHGPVLRVQCPRAHNVQSSVLSVLCVQLVQDLNDPVSNVVSAPPADDPDDPVQSVVVNCQSRRFRWDDDPQWIWTDDPQWIWIDGSSHTQWTDDHPRTDGRDDPPPPDD